Protein AF-A0A8J7EXD0-F1 (afdb_monomer_lite)

Structure (mmCIF, N/CA/C/O backbone):
data_AF-A0A8J7EXD0-F1
#
_entry.id   AF-A0A8J7EXD0-F1
#
loop_
_atom_site.group_PDB
_atom_site.id
_atom_site.type_symbol
_atom_site.label_atom_id
_atom_site.label_alt_id
_atom_site.label_comp_id
_atom_site.label_asym_id
_atom_site.label_entity_id
_atom_site.label_seq_id
_atom_site.pdbx_PDB_ins_code
_atom_site.Cartn_x
_atom_site.Cartn_y
_atom_site.Cartn_z
_atom_site.occupancy
_atom_site.B_iso_or_equiv
_atom_site.auth_seq_id
_atom_site.auth_comp_id
_atom_site.auth_asym_id
_atom_site.auth_atom_id
_atom_site.pdbx_PDB_model_num
ATOM 1 N N . MET A 1 1 ? -8.789 -3.962 -2.153 1.00 57.78 1 MET A N 1
ATOM 2 C CA . MET A 1 1 ? -7.737 -5.006 -2.142 1.00 57.78 1 MET A CA 1
ATOM 3 C C . MET A 1 1 ? -6.882 -4.813 -0.903 1.00 57.78 1 MET A C 1
ATOM 5 O O . MET A 1 1 ? -6.658 -3.657 -0.559 1.00 57.78 1 MET A O 1
ATOM 9 N N . PRO A 1 2 ? -6.420 -5.885 -0.242 1.00 77.06 2 PRO A N 1
ATOM 10 C CA . PRO A 1 2 ? -5.549 -5.754 0.920 1.00 77.06 2 PRO A CA 1
ATOM 11 C C . PRO A 1 2 ? -4.248 -5.038 0.537 1.00 77.06 2 PRO A C 1
ATOM 13 O O . PRO A 1 2 ? -3.676 -5.292 -0.532 1.00 77.06 2 PRO A O 1
ATOM 16 N N . SER A 1 3 ? -3.809 -4.120 1.395 1.00 84.62 3 SER A N 1
ATOM 17 C CA . SER A 1 3 ? -2.493 -3.500 1.308 1.00 84.62 3 SER A CA 1
ATOM 18 C C . SER A 1 3 ? -1.507 -4.265 2.189 1.00 84.62 3 SER A C 1
ATOM 20 O O . SER A 1 3 ? -1.857 -4.749 3.262 1.00 84.62 3 SER A O 1
ATOM 22 N N . ILE A 1 4 ? -0.275 -4.412 1.713 1.00 88.56 4 ILE A N 1
ATOM 23 C CA . ILE A 1 4 ? 0.813 -5.082 2.425 1.00 88.56 4 ILE A CA 1
ATOM 24 C C . ILE A 1 4 ? 2.067 -4.212 2.379 1.00 88.56 4 ILE A C 1
ATOM 26 O O . ILE A 1 4 ? 2.258 -3.417 1.454 1.00 88.56 4 ILE A O 1
ATOM 30 N N . ARG A 1 5 ? 2.915 -4.344 3.400 1.00 90.19 5 ARG A N 1
ATOM 31 C CA . ARG A 1 5 ? 4.175 -3.605 3.536 1.00 90.19 5 ARG A CA 1
ATOM 32 C C . ARG A 1 5 ? 5.339 -4.559 3.762 1.00 90.19 5 ARG A C 1
ATOM 34 O O . ARG A 1 5 ? 5.141 -5.689 4.204 1.00 90.19 5 ARG A O 1
ATOM 41 N N . ALA A 1 6 ? 6.547 -4.093 3.474 1.00 88.69 6 ALA A N 1
ATOM 42 C CA . ALA A 1 6 ? 7.760 -4.848 3.752 1.00 88.69 6 ALA A CA 1
ATOM 43 C C . ALA A 1 6 ? 8.129 -4.768 5.243 1.00 88.69 6 ALA A C 1
ATOM 45 O O . ALA A 1 6 ? 7.940 -3.727 5.874 1.00 88.69 6 ALA A O 1
ATOM 46 N N . SER A 1 7 ? 8.704 -5.839 5.790 1.00 88.69 7 SER A N 1
ATOM 47 C CA . SER A 1 7 ? 9.298 -5.828 7.130 1.00 88.69 7 SER A CA 1
ATOM 48 C C . SER A 1 7 ? 10.532 -4.915 7.174 1.00 88.69 7 SER A C 1
ATOM 50 O O . SER A 1 7 ? 11.088 -4.540 6.137 1.00 88.69 7 SER A O 1
ATOM 52 N N . LYS A 1 8 ? 11.024 -4.575 8.375 1.00 86.88 8 LYS A N 1
ATOM 53 C CA . LYS A 1 8 ? 12.269 -3.789 8.521 1.00 86.88 8 LYS A CA 1
ATOM 54 C C . LYS A 1 8 ? 13.455 -4.458 7.808 1.00 86.88 8 LYS A C 1
ATOM 56 O O . LYS A 1 8 ? 14.213 -3.779 7.119 1.00 86.88 8 LYS A O 1
ATOM 61 N N . GLN A 1 9 ? 13.578 -5.783 7.931 1.00 85.38 9 GLN A N 1
ATOM 62 C CA . GLN A 1 9 ? 14.605 -6.571 7.239 1.00 85.38 9 GLN A CA 1
ATOM 63 C C . GLN A 1 9 ? 14.322 -6.677 5.732 1.00 85.38 9 GLN A C 1
ATOM 65 O O . GLN A 1 9 ? 15.231 -6.504 4.922 1.00 85.38 9 GLN A O 1
ATOM 70 N N . GLY A 1 10 ? 13.058 -6.879 5.345 1.00 87.50 10 GLY A N 1
ATOM 71 C CA . GLY A 1 10 ? 12.627 -6.925 3.949 1.00 87.50 10 GLY A CA 1
ATOM 72 C C . GLY A 1 10 ? 12.958 -5.636 3.200 1.00 87.50 10 GLY A C 1
ATOM 73 O O . GLY A 1 10 ? 13.510 -5.683 2.107 1.00 87.50 10 GLY A O 1
ATOM 74 N N . LYS A 1 11 ? 12.738 -4.470 3.816 1.00 88.62 11 LYS A N 1
ATOM 75 C CA . LYS A 1 11 ? 13.119 -3.168 3.248 1.00 88.62 11 LYS A CA 1
ATOM 76 C C . LYS A 1 11 ? 14.624 -3.061 2.977 1.00 88.62 11 LYS A C 1
ATOM 78 O O . LYS A 1 11 ? 15.011 -2.530 1.938 1.00 88.62 11 LYS A O 1
ATOM 83 N N . ALA A 1 12 ? 15.472 -3.560 3.878 1.00 87.44 12 ALA A N 1
ATOM 84 C CA . ALA A 1 12 ? 16.920 -3.560 3.666 1.00 87.44 12 ALA A CA 1
ATOM 85 C C . ALA A 1 12 ? 17.307 -4.432 2.457 1.00 87.44 12 ALA A C 1
ATOM 87 O O . ALA A 1 12 ? 18.054 -3.972 1.592 1.00 87.44 12 ALA A O 1
ATOM 88 N N . LYS A 1 13 ? 16.711 -5.630 2.339 1.00 88.25 13 LYS A N 1
ATOM 89 C CA . LYS A 1 13 ? 16.873 -6.509 1.168 1.00 88.25 13 LYS A CA 1
ATOM 90 C C . LYS A 1 13 ? 16.425 -5.824 -0.132 1.00 88.25 13 LYS A C 1
ATOM 92 O O . LYS A 1 13 ? 17.149 -5.866 -1.122 1.00 88.25 13 LYS A O 1
ATOM 97 N N . LEU A 1 14 ? 15.283 -5.124 -0.120 1.00 88.56 14 LEU A N 1
ATOM 98 C CA . LEU A 1 14 ? 14.777 -4.381 -1.285 1.00 88.56 14 LEU A CA 1
ATOM 99 C C . LEU A 1 14 ? 15.771 -3.325 -1.785 1.00 88.56 14 LEU A C 1
ATOM 101 O O . LEU A 1 14 ? 16.017 -3.214 -2.987 1.00 88.56 14 LEU A O 1
ATOM 105 N N . LEU A 1 15 ? 16.353 -2.548 -0.867 1.00 85.88 15 LEU A N 1
ATOM 106 C CA . LEU A 1 15 ? 17.325 -1.509 -1.212 1.00 85.88 15 LEU A CA 1
ATOM 107 C C . LEU A 1 15 ? 18.635 -2.103 -1.746 1.00 85.88 15 LEU A C 1
ATOM 109 O O . LEU A 1 15 ? 19.206 -1.552 -2.689 1.00 85.88 15 LEU A O 1
ATOM 113 N N . GLN A 1 16 ? 19.082 -3.230 -1.187 1.00 85.81 16 GLN A N 1
ATOM 114 C CA . GLN A 1 16 ? 20.262 -3.945 -1.666 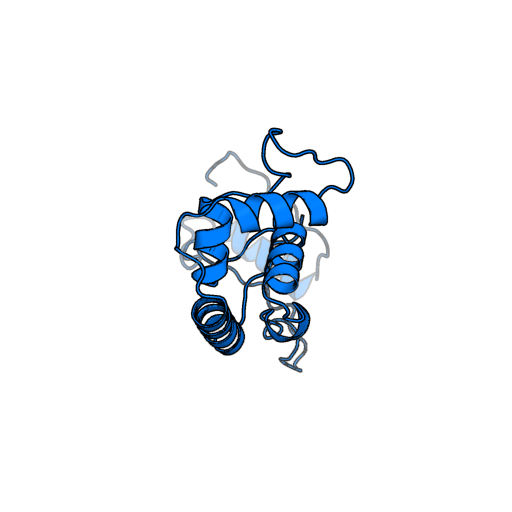1.00 85.81 16 GLN A CA 1
ATOM 115 C C . GLN A 1 16 ? 20.052 -4.513 -3.076 1.00 85.81 16 GLN A C 1
ATOM 117 O O . GLN A 1 16 ? 20.838 -4.206 -3.971 1.00 85.81 16 GLN A O 1
ATOM 122 N N . ALA A 1 17 ? 18.960 -5.245 -3.310 1.00 86.25 17 ALA A N 1
ATOM 123 C CA . ALA A 1 17 ? 18.655 -5.830 -4.618 1.00 86.25 17 ALA A CA 1
ATOM 124 C C . ALA A 1 17 ? 18.517 -4.762 -5.714 1.00 86.25 17 ALA A C 1
ATOM 126 O O . ALA A 1 17 ? 18.976 -4.936 -6.843 1.00 86.25 17 ALA A O 1
ATOM 127 N N . ARG A 1 18 ? 17.939 -3.602 -5.374 1.00 83.69 18 ARG A N 1
ATOM 128 C CA . ARG A 1 18 ? 17.879 -2.459 -6.290 1.00 83.69 18 ARG A CA 1
ATOM 129 C C . ARG A 1 18 ? 19.274 -1.938 -6.653 1.00 83.69 18 ARG A C 1
ATOM 131 O O . ARG A 1 18 ? 19.496 -1.567 -7.806 1.00 83.69 18 ARG A O 1
ATOM 138 N N . LYS A 1 19 ? 20.192 -1.878 -5.682 1.00 83.44 19 LYS A N 1
ATOM 139 C CA . LYS A 1 19 ? 21.576 -1.431 -5.900 1.00 83.44 19 LYS A CA 1
ATOM 140 C C . LYS A 1 19 ? 22.332 -2.407 -6.804 1.00 83.44 19 LYS A C 1
ATOM 142 O O . LYS A 1 19 ? 23.009 -1.960 -7.721 1.00 83.44 19 LYS A O 1
ATOM 147 N N . GLU A 1 20 ? 22.169 -3.708 -6.582 1.00 83.94 20 GLU A N 1
ATOM 148 C CA . GLU A 1 20 ? 22.800 -4.771 -7.380 1.00 83.94 20 GLU A CA 1
ATOM 149 C C . GLU A 1 20 ? 22.287 -4.804 -8.823 1.00 83.94 20 GLU A C 1
ATOM 151 O O . GLU A 1 20 ? 23.069 -4.984 -9.752 1.00 83.94 20 GLU A O 1
ATOM 156 N N . LYS A 1 21 ? 20.994 -4.538 -9.037 1.00 78.56 21 LYS A N 1
ATOM 157 C CA . LYS A 1 21 ? 20.425 -4.424 -10.386 1.00 78.56 21 LYS A CA 1
ATOM 158 C C . LYS A 1 21 ? 20.829 -3.158 -11.150 1.00 78.56 21 LYS A C 1
ATOM 160 O O . LYS A 1 21 ? 20.521 -3.053 -12.334 1.00 78.56 21 LYS A O 1
ATOM 165 N N . GLY A 1 22 ? 21.486 -2.189 -10.505 1.00 71.94 22 GLY A N 1
ATOM 166 C CA . GLY A 1 22 ? 21.960 -0.968 -11.169 1.00 71.94 22 GLY A CA 1
ATOM 167 C C . GLY A 1 22 ? 20.840 -0.077 -11.723 1.00 71.94 22 GLY A C 1
ATOM 168 O O . GLY A 1 22 ? 21.063 0.705 -12.644 1.00 71.94 22 GLY A O 1
ATOM 169 N N . TRP A 1 23 ? 19.620 -0.188 -11.192 1.00 72.19 23 TRP A N 1
ATOM 170 C CA . TRP A 1 23 ? 18.472 0.560 -11.699 1.00 72.19 23 TRP A CA 1
ATOM 171 C C . TRP A 1 23 ? 18.550 2.047 -11.332 1.00 72.19 23 TRP A C 1
ATOM 173 O O . TRP A 1 23 ? 18.423 2.434 -10.161 1.00 72.19 23 TRP A O 1
ATOM 183 N N . VAL A 1 24 ? 18.694 2.895 -12.355 1.00 67.38 24 VAL A N 1
ATOM 184 C CA . VAL A 1 24 ? 18.504 4.354 -12.258 1.00 67.38 24 VAL A CA 1
ATOM 185 C C . VAL A 1 24 ? 17.121 4.608 -11.677 1.00 67.38 24 VAL A C 1
ATOM 187 O O . VAL A 1 24 ? 16.203 3.954 -12.122 1.00 67.38 24 VAL A O 1
ATOM 190 N N . ARG A 1 25 ? 16.942 5.519 -10.710 1.00 60.91 25 ARG A N 1
ATOM 191 C CA . ARG A 1 25 ? 15.678 5.712 -9.956 1.00 60.91 25 ARG A CA 1
ATOM 192 C C . ARG A 1 25 ? 14.428 5.960 -10.808 1.00 60.91 25 ARG A C 1
ATOM 194 O O . ARG A 1 25 ? 13.339 5.633 -10.348 1.00 60.91 25 ARG A O 1
ATOM 201 N N . ASP A 1 26 ? 14.599 6.487 -12.016 1.00 64.94 26 ASP A N 1
ATOM 202 C CA . ASP A 1 26 ? 13.505 7.039 -12.816 1.00 64.94 26 ASP A CA 1
ATOM 203 C C . ASP A 1 26 ? 13.264 6.299 -14.156 1.00 64.94 26 ASP A C 1
ATOM 205 O O . ASP A 1 26 ? 12.401 6.706 -14.933 1.00 64.94 26 ASP A O 1
ATOM 209 N N . SER A 1 27 ? 13.967 5.191 -14.438 1.00 75.62 27 SER A N 1
ATOM 210 C CA . SER A 1 27 ? 13.706 4.376 -15.639 1.00 75.62 27 SER A CA 1
ATOM 211 C C . SER A 1 27 ? 12.305 3.728 -15.607 1.00 75.62 27 SER A C 1
ATOM 213 O O . SER A 1 27 ? 11.940 3.077 -14.633 1.00 75.62 27 SER A O 1
ATOM 215 N N . PRO A 1 28 ? 11.493 3.846 -16.668 1.00 78.31 28 PRO A N 1
ATOM 216 C CA . PRO A 1 28 ? 10.1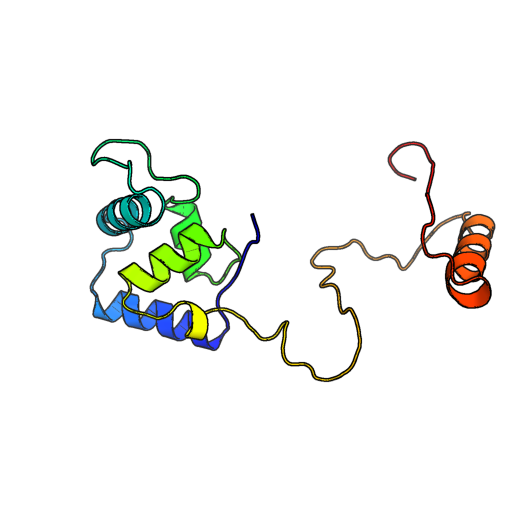40 3.282 -16.691 1.00 78.31 28 PRO A CA 1
ATOM 217 C C . PRO A 1 28 ? 10.108 1.747 -16.805 1.00 78.31 28 PRO A C 1
ATOM 219 O O . PRO A 1 28 ? 9.054 1.143 -16.624 1.00 78.31 28 PRO A O 1
ATOM 222 N N . GLN A 1 29 ? 11.245 1.097 -17.077 1.00 83.69 29 GLN A N 1
ATOM 223 C CA . GLN A 1 29 ? 11.315 -0.325 -17.443 1.00 83.69 29 GLN A CA 1
ATOM 224 C C . GLN A 1 29 ? 10.666 -1.262 -16.413 1.00 83.69 29 GLN A C 1
ATOM 226 O O . GLN A 1 29 ? 9.854 -2.104 -16.780 1.00 83.69 29 GLN A O 1
ATOM 231 N N . TRP A 1 30 ? 10.928 -1.084 -15.117 1.00 83.94 30 TRP A N 1
ATOM 232 C CA . TRP A 1 30 ? 10.309 -1.943 -14.098 1.00 83.94 30 TRP A CA 1
ATOM 233 C C . TRP A 1 30 ? 8.825 -1.621 -13.860 1.00 83.94 30 TRP A C 1
ATOM 235 O O . TRP A 1 30 ? 8.110 -2.459 -13.321 1.00 83.94 30 TRP A O 1
ATOM 245 N N . LEU A 1 31 ? 8.335 -0.427 -14.223 1.00 87.44 31 LEU A N 1
ATOM 246 C CA . LEU A 1 31 ? 6.900 -0.115 -14.161 1.00 87.44 31 LEU A CA 1
ATOM 247 C C . LEU A 1 31 ? 6.155 -0.783 -15.318 1.00 87.44 31 LEU A C 1
ATOM 249 O O . LEU A 1 31 ? 5.052 -1.290 -15.117 1.00 87.44 31 LEU A O 1
ATOM 253 N N . GLU A 1 32 ? 6.767 -0.829 -16.501 1.00 90.06 32 GLU A N 1
ATOM 254 C CA . GLU A 1 32 ? 6.273 -1.605 -17.640 1.00 90.06 32 GLU A CA 1
ATOM 255 C C . GLU A 1 32 ? 6.248 -3.106 -17.305 1.00 90.06 32 GLU A C 1
ATOM 257 O O . GLU A 1 32 ? 5.200 -3.742 -17.411 1.00 90.06 32 GLU A O 1
ATOM 262 N N . GLU A 1 33 ? 7.354 -3.657 -16.791 1.00 89.12 33 GLU A N 1
ATOM 263 C CA . GLU A 1 33 ? 7.429 -5.063 -16.365 1.00 89.12 33 GLU A CA 1
ATOM 264 C C . GLU A 1 33 ? 6.430 -5.385 -15.240 1.00 89.12 33 GLU A C 1
ATOM 266 O O . GLU A 1 33 ? 5.753 -6.412 -15.280 1.00 89.12 33 GLU A O 1
ATOM 271 N N . ALA A 1 34 ? 6.270 -4.493 -14.254 1.00 90.31 34 ALA A N 1
ATOM 272 C CA . ALA A 1 34 ? 5.270 -4.663 -13.199 1.00 90.31 34 ALA A CA 1
ATOM 273 C C . ALA A 1 34 ? 3.855 -4.647 -13.751 1.00 90.31 34 ALA A C 1
ATOM 275 O O . ALA A 1 34 ? 3.020 -5.429 -13.305 1.00 90.31 34 ALA A O 1
ATOM 276 N N . SER A 1 35 ? 3.589 -3.783 -14.726 1.00 92.19 35 SER A N 1
ATOM 277 C CA . SER A 1 35 ? 2.275 -3.705 -15.348 1.00 92.19 35 SER A CA 1
ATOM 278 C C . SER A 1 35 ? 1.939 -4.990 -16.094 1.00 92.19 35 SER A C 1
ATOM 280 O O . SER A 1 35 ? 0.844 -5.512 -15.918 1.00 92.19 35 SER A O 1
ATOM 282 N N . GLN A 1 36 ? 2.906 -5.554 -16.821 1.00 92.06 36 GLN A N 1
ATOM 283 C CA . GLN A 1 36 ? 2.750 -6.834 -17.510 1.00 92.06 36 GLN A CA 1
ATOM 284 C C . GLN A 1 36 ? 2.524 -8.014 -16.550 1.00 92.06 36 GLN A C 1
ATOM 286 O O . GLN A 1 36 ? 1.801 -8.952 -16.877 1.00 92.06 36 GLN A O 1
ATOM 291 N N . LEU A 1 37 ? 3.131 -7.980 -15.359 1.00 89.38 37 LEU A N 1
ATOM 292 C CA . LEU A 1 37 ? 2.931 -9.008 -14.332 1.00 89.38 37 LEU A CA 1
ATOM 293 C C . LEU A 1 37 ? 1.588 -8.879 -13.602 1.00 89.38 37 LEU A C 1
ATOM 295 O O . LEU A 1 37 ? 1.034 -9.887 -13.168 1.00 89.38 37 LEU A O 1
ATOM 299 N N . VAL A 1 38 ? 1.090 -7.653 -13.419 1.00 89.25 38 VAL A N 1
ATOM 300 C CA . VAL A 1 38 ? -0.183 -7.388 -12.728 1.00 89.25 38 VAL A CA 1
ATOM 301 C C . VAL A 1 38 ? -1.378 -7.613 -13.652 1.00 89.25 38 VAL A C 1
ATOM 303 O O . VAL A 1 38 ? -2.390 -8.151 -13.206 1.00 89.25 38 VAL A O 1
ATOM 306 N N . ASP A 1 39 ? -1.267 -7.216 -14.917 1.00 88.56 39 ASP A N 1
ATOM 307 C CA . ASP A 1 39 ? -2.302 -7.385 -15.931 1.00 88.56 39 ASP A CA 1
ATOM 308 C C . ASP A 1 39 ? -1.716 -8.103 -17.162 1.00 88.56 39 ASP A C 1
ATOM 310 O O . ASP A 1 39 ? -0.987 -7.489 -17.946 1.00 88.56 39 ASP A O 1
ATOM 314 N N . PRO A 1 40 ? -2.052 -9.391 -17.378 1.00 87.44 40 PRO A N 1
ATOM 315 C CA . PRO A 1 40 ? -1.595 -10.154 -18.539 1.00 87.44 40 PRO A CA 1
ATOM 316 C C . PRO A 1 40 ? -2.008 -9.557 -19.893 1.00 87.44 40 PRO A C 1
ATOM 318 O O . PRO A 1 40 ? -1.404 -9.888 -20.912 1.00 87.44 40 PRO A O 1
ATOM 321 N N . ASN A 1 41 ? -3.031 -8.694 -19.921 1.00 90.00 41 ASN A N 1
ATOM 322 C CA . ASN A 1 41 ? -3.496 -8.021 -21.134 1.00 90.00 41 ASN A CA 1
ATOM 323 C C . ASN A 1 41 ? -2.797 -6.677 -21.379 1.00 90.00 41 ASN A C 1
ATOM 325 O O . ASN A 1 41 ? -3.055 -6.030 -22.401 1.00 90.00 41 ASN A O 1
ATOM 329 N N . TRP A 1 42 ? -1.925 -6.242 -20.466 1.00 90.88 42 TRP A N 1
ATOM 330 C CA . TRP A 1 42 ? -1.209 -4.982 -20.590 1.00 90.88 42 TRP A CA 1
ATOM 331 C C . TRP A 1 42 ? -0.251 -4.990 -21.788 1.00 90.88 42 TRP A C 1
ATOM 333 O O . TRP A 1 42 ? 0.393 -5.993 -22.106 1.00 90.88 42 TRP A O 1
ATOM 343 N N . ARG A 1 43 ? -0.143 -3.843 -22.469 1.00 87.50 43 ARG A N 1
ATOM 344 C CA . ARG A 1 43 ? 0.705 -3.659 -23.653 1.00 87.50 43 ARG A CA 1
ATOM 345 C C . ARG A 1 43 ? 1.602 -2.445 -23.490 1.00 87.50 43 ARG A C 1
ATOM 347 O O . ARG A 1 43 ? 1.192 -1.426 -22.938 1.00 87.50 43 ARG A O 1
ATOM 354 N N . LYS A 1 44 ? 2.804 -2.528 -24.058 1.00 85.75 44 LYS A N 1
ATOM 355 C CA . LYS A 1 44 ? 3.751 -1.413 -24.077 1.00 85.75 44 LYS A CA 1
ATOM 356 C C . LYS A 1 44 ? 3.120 -0.174 -24.722 1.00 85.75 44 LYS A C 1
ATOM 358 O O . LYS A 1 44 ? 2.572 -0.261 -25.818 1.00 85.75 44 LYS A O 1
ATOM 363 N N . GLY A 1 45 ? 3.204 0.962 -24.031 1.00 82.31 45 GLY A N 1
ATOM 364 C CA . GLY A 1 45 ? 2.578 2.226 -24.436 1.00 82.31 45 GLY A CA 1
ATOM 365 C C . GLY A 1 45 ? 1.165 2.458 -23.881 1.00 82.31 45 GLY A C 1
ATOM 366 O O . GLY A 1 45 ? 0.647 3.562 -24.028 1.00 82.31 45 GLY A O 1
ATOM 367 N N . ALA A 1 46 ? 0.550 1.471 -23.218 1.00 85.56 46 ALA A N 1
ATOM 368 C CA . ALA A 1 46 ? -0.680 1.672 -22.451 1.00 85.56 46 ALA A CA 1
ATOM 369 C C . ALA A 1 46 ? -0.382 2.302 -21.073 1.00 85.56 46 ALA A C 1
ATOM 371 O O . ALA A 1 46 ? 0.748 2.194 -20.582 1.00 85.56 46 ALA A O 1
ATOM 372 N N . PRO A 1 47 ? -1.380 2.917 -20.404 1.00 89.19 47 PRO A N 1
ATOM 373 C CA . PRO A 1 47 ? -1.256 3.295 -18.998 1.00 89.19 47 PRO A CA 1
ATOM 374 C C . PRO A 1 47 ? -0.790 2.109 -18.147 1.00 89.19 47 PRO A C 1
ATOM 376 O O . PRO A 1 47 ? -1.158 0.968 -18.425 1.00 89.19 47 PRO A O 1
ATOM 379 N N . TYR A 1 48 ? 0.020 2.366 -17.119 1.00 90.75 48 TYR A N 1
ATOM 380 C CA . TYR A 1 48 ? 0.469 1.315 -16.206 1.00 90.75 48 TYR A CA 1
ATOM 381 C C . TYR A 1 48 ? -0.717 0.591 -15.561 1.00 90.75 48 TYR A C 1
ATOM 383 O O . TYR A 1 48 ? -1.780 1.182 -15.346 1.00 90.75 48 TYR A O 1
ATOM 391 N N . ALA A 1 49 ? -0.527 -0.691 -15.251 1.00 89.75 49 ALA A N 1
ATOM 392 C CA . ALA A 1 49 ? -1.572 -1.509 -14.652 1.00 89.75 49 ALA A CA 1
ATOM 393 C C . ALA A 1 49 ? -2.048 -0.908 -13.324 1.00 89.75 49 ALA A C 1
ATOM 395 O O . ALA A 1 49 ? -1.315 -0.193 -12.633 1.00 89.75 49 ALA A O 1
ATOM 396 N N . TYR A 1 50 ? -3.286 -1.224 -12.944 1.00 85.94 50 TYR A N 1
ATOM 397 C CA . TYR A 1 50 ? -3.889 -0.687 -11.731 1.00 85.94 50 TYR A CA 1
ATOM 398 C C . TYR A 1 50 ? -2.984 -0.902 -10.508 1.00 85.94 50 TYR A C 1
ATOM 400 O O . TYR A 1 50 ? -2.611 -2.024 -10.163 1.00 85.94 50 TYR A O 1
ATOM 408 N N . GLY A 1 51 ? -2.643 0.201 -9.836 1.00 85.56 51 GLY A N 1
ATOM 409 C CA . GLY A 1 51 ? -1.786 0.184 -8.657 1.00 85.56 51 GLY A CA 1
ATOM 410 C C . GLY A 1 51 ? -0.282 0.240 -8.940 1.00 85.56 51 GLY A C 1
ATOM 411 O O . GLY A 1 51 ? 0.486 0.339 -7.984 1.00 85.56 51 GLY A O 1
ATOM 412 N N . VAL A 1 52 ? 0.147 0.247 -10.203 1.00 90.50 52 VAL A N 1
ATOM 413 C CA . VAL A 1 52 ? 1.541 0.447 -10.617 1.00 90.50 52 VAL A CA 1
ATOM 414 C C . VAL A 1 52 ? 1.752 1.916 -10.986 1.00 90.50 52 VAL A C 1
ATOM 416 O O . VAL A 1 52 ? 1.057 2.478 -11.824 1.00 90.50 52 VAL A O 1
ATOM 419 N N . SER A 1 53 ? 2.695 2.574 -10.316 1.00 91.00 53 SER A N 1
ATOM 420 C CA . SER A 1 53 ? 3.071 3.967 -10.584 1.00 91.00 53 SER A CA 1
ATOM 421 C C . SER A 1 53 ? 4.424 4.275 -9.947 1.00 91.00 53 SER A C 1
ATOM 423 O O . SER A 1 53 ? 4.850 3.571 -9.025 1.00 91.00 53 SER A O 1
ATOM 425 N N . TYR A 1 54 ? 5.066 5.373 -10.356 1.00 88.69 54 TYR A N 1
ATOM 426 C CA . TYR A 1 54 ? 6.265 5.884 -9.680 1.00 88.69 54 TYR A CA 1
ATOM 427 C C . TYR A 1 54 ? 6.029 6.142 -8.183 1.00 88.69 54 TYR A C 1
ATOM 429 O O . TYR A 1 54 ? 6.878 5.808 -7.358 1.00 88.69 54 TYR A O 1
ATOM 437 N N . GLY A 1 55 ? 4.862 6.679 -7.812 1.00 89.19 55 GLY A N 1
ATOM 438 C CA . GLY A 1 55 ? 4.505 6.926 -6.411 1.00 89.19 55 GLY A CA 1
ATOM 439 C C . GLY A 1 55 ? 4.340 5.633 -5.608 1.00 89.19 55 GLY A C 1
ATOM 440 O O . GLY A 1 55 ? 4.824 5.534 -4.477 1.00 89.19 55 GLY A O 1
ATOM 441 N N . THR A 1 56 ? 3.726 4.607 -6.206 1.00 89.94 56 THR A N 1
ATOM 442 C CA . THR A 1 56 ? 3.596 3.288 -5.572 1.00 89.94 56 THR A CA 1
ATOM 443 C C . THR A 1 56 ? 4.957 2.606 -5.445 1.00 89.94 56 THR A C 1
ATOM 445 O O . THR A 1 56 ? 5.241 1.997 -4.418 1.00 89.94 56 THR A O 1
ATOM 448 N N . TRP A 1 57 ? 5.832 2.749 -6.443 1.00 89.06 57 TRP A N 1
ATOM 449 C CA . TRP A 1 57 ? 7.212 2.262 -6.395 1.00 89.06 57 TRP A CA 1
ATOM 450 C C . TRP A 1 57 ? 8.035 2.944 -5.291 1.00 89.06 57 TRP A C 1
ATOM 452 O O . TRP A 1 57 ? 8.702 2.279 -4.496 1.00 89.06 57 TRP A O 1
ATOM 462 N N . ALA A 1 58 ? 7.939 4.269 -5.171 1.00 88.38 58 ALA A N 1
ATOM 463 C CA . ALA A 1 58 ? 8.579 5.012 -4.087 1.00 88.38 58 ALA A CA 1
ATOM 464 C C . ALA A 1 58 ? 8.054 4.566 -2.712 1.00 88.38 58 ALA A C 1
ATOM 466 O O . ALA A 1 58 ? 8.834 4.363 -1.781 1.00 88.38 58 ALA A O 1
ATOM 467 N N . SER A 1 59 ? 6.740 4.353 -2.601 1.00 88.88 59 SER A N 1
ATOM 468 C CA . SER A 1 59 ? 6.093 3.853 -1.383 1.00 88.88 59 SER A CA 1
ATOM 469 C C . SER A 1 59 ? 6.566 2.444 -1.018 1.00 88.88 59 SER A C 1
ATOM 471 O O . SER A 1 59 ? 6.890 2.197 0.143 1.00 88.88 59 SER A O 1
ATOM 473 N N . PHE A 1 60 ? 6.709 1.560 -2.006 1.00 90.69 60 PHE A N 1
ATOM 474 C CA . PHE A 1 60 ? 7.248 0.212 -1.839 1.00 90.69 60 PHE A CA 1
ATOM 475 C C . PHE A 1 60 ? 8.678 0.222 -1.280 1.00 90.69 60 PHE A C 1
ATOM 477 O O . PHE A 1 60 ? 8.943 -0.395 -0.250 1.00 90.69 60 PHE A O 1
ATOM 484 N N . LEU A 1 61 ? 9.587 0.994 -1.886 1.00 87.56 61 LEU A N 1
ATOM 485 C CA . LEU A 1 61 ? 10.975 1.113 -1.415 1.00 87.56 61 LEU A CA 1
ATOM 486 C C . LEU A 1 61 ? 11.087 1.802 -0.048 1.00 87.56 61 LEU A C 1
ATOM 488 O O . LEU A 1 61 ? 11.993 1.514 0.737 1.00 87.56 61 LEU A O 1
ATOM 492 N N . ALA A 1 62 ? 10.161 2.709 0.264 1.00 86.75 62 ALA A N 1
ATOM 493 C CA . ALA A 1 62 ? 10.070 3.329 1.579 1.00 86.75 62 ALA A CA 1
ATOM 494 C C . ALA A 1 62 ? 9.563 2.357 2.663 1.00 86.75 62 ALA A C 1
ATOM 496 O O . ALA A 1 62 ? 9.711 2.665 3.849 1.00 86.75 62 ALA A O 1
ATOM 497 N N . GLY A 1 63 ? 9.025 1.190 2.284 1.00 86.06 63 GLY A N 1
ATOM 498 C CA . GLY A 1 63 ? 8.398 0.225 3.189 1.00 86.06 63 GLY A CA 1
ATOM 499 C C . GLY A 1 63 ? 6.980 0.616 3.615 1.00 86.06 63 GLY A C 1
ATOM 500 O O . GLY A 1 63 ? 6.488 0.114 4.620 1.00 86.06 63 GLY A O 1
ATOM 501 N N . LYS A 1 64 ? 6.326 1.529 2.887 1.00 87.06 64 LYS A N 1
ATOM 502 C CA . LYS A 1 64 ? 4.920 1.888 3.115 1.00 87.06 64 LYS A CA 1
ATOM 503 C C . LYS A 1 64 ? 4.005 0.800 2.552 1.00 87.06 64 LYS A C 1
ATOM 505 O O . LYS A 1 64 ? 4.380 0.081 1.625 1.00 87.06 64 LYS A O 1
ATOM 510 N N . ALA A 1 65 ? 2.800 0.691 3.106 1.00 87.50 65 ALA A N 1
ATOM 511 C CA . ALA A 1 65 ? 1.806 -0.253 2.615 1.00 87.50 65 ALA A CA 1
ATOM 512 C C . ALA A 1 65 ? 1.351 0.122 1.197 1.00 87.50 65 ALA A C 1
ATOM 514 O O . ALA A 1 65 ? 0.991 1.268 0.931 1.00 87.50 65 ALA A O 1
ATOM 515 N N . ILE A 1 66 ? 1.359 -0.854 0.294 1.00 91.38 66 ILE A N 1
ATOM 516 C CA . ILE A 1 66 ? 0.862 -0.732 -1.079 1.00 91.38 66 ILE A CA 1
ATOM 517 C C . ILE A 1 66 ? -0.059 -1.910 -1.391 1.00 91.38 66 ILE A C 1
ATOM 519 O O . ILE A 1 66 ? -0.108 -2.877 -0.636 1.00 91.38 66 ILE A O 1
ATOM 523 N N . ASN A 1 67 ? -0.811 -1.854 -2.488 1.00 90.81 67 ASN A N 1
ATOM 524 C CA . ASN A 1 67 ? -1.680 -2.970 -2.862 1.00 90.81 67 ASN A CA 1
ATOM 525 C C . ASN A 1 67 ? -0.871 -4.268 -3.089 1.00 90.81 67 ASN A C 1
ATOM 527 O O . ASN A 1 67 ? 0.277 -4.240 -3.541 1.00 90.81 67 ASN A O 1
ATOM 531 N N . ALA A 1 68 ? -1.484 -5.410 -2.771 1.00 88.62 68 ALA A N 1
ATOM 532 C CA . ALA A 1 68 ? -0.801 -6.699 -2.810 1.00 88.62 68 ALA A CA 1
ATOM 533 C C . ALA A 1 68 ? -0.330 -7.128 -4.211 1.00 88.62 68 ALA A C 1
ATOM 535 O O . ALA A 1 68 ? 0.724 -7.752 -4.316 1.00 88.62 68 ALA A O 1
ATOM 536 N N . SER A 1 69 ? -1.064 -6.805 -5.281 1.00 90.56 69 SER A N 1
ATOM 537 C CA . SER A 1 69 ? -0.671 -7.178 -6.648 1.00 90.56 69 SER A CA 1
ATOM 538 C C . SER A 1 69 ? 0.609 -6.462 -7.079 1.00 90.56 69 SER A C 1
ATOM 540 O O . SER A 1 69 ? 1.560 -7.117 -7.500 1.00 90.56 69 SER A O 1
ATOM 542 N N . ALA A 1 70 ? 0.683 -5.144 -6.885 1.00 90.94 70 ALA A N 1
ATOM 543 C CA . ALA A 1 70 ? 1.875 -4.353 -7.173 1.00 90.94 70 ALA A CA 1
ATOM 544 C C . ALA A 1 70 ? 3.053 -4.762 -6.281 1.00 90.94 70 ALA A C 1
ATOM 546 O O . ALA A 1 70 ? 4.171 -4.871 -6.773 1.00 90.94 70 ALA A O 1
ATOM 547 N N . PHE A 1 71 ? 2.818 -5.054 -4.995 1.00 92.88 71 PHE A N 1
ATOM 548 C CA . PHE A 1 71 ? 3.875 -5.535 -4.099 1.00 92.88 71 PHE A CA 1
ATOM 549 C C . PHE A 1 71 ? 4.500 -6.838 -4.606 1.00 92.88 71 PHE A C 1
ATOM 551 O O . PHE A 1 71 ? 5.719 -6.930 -4.741 1.00 92.88 71 PHE A O 1
ATOM 558 N N . LYS A 1 72 ? 3.664 -7.829 -4.941 1.00 92.75 72 LYS A N 1
ATOM 559 C CA . LYS A 1 72 ? 4.117 -9.118 -5.481 1.00 92.75 72 LYS A CA 1
ATOM 560 C C . LYS A 1 72 ? 4.858 -8.943 -6.804 1.00 92.75 72 LYS A C 1
ATOM 562 O O . LYS A 1 72 ? 5.921 -9.537 -6.981 1.00 92.75 72 LYS A O 1
ATOM 567 N N . ALA A 1 73 ? 4.336 -8.102 -7.697 1.00 92.56 73 ALA A N 1
ATOM 568 C CA . ALA A 1 73 ? 4.980 -7.801 -8.969 1.00 92.56 73 ALA A CA 1
ATOM 569 C C . ALA A 1 73 ? 6.366 -7.175 -8.761 1.00 92.56 73 ALA A C 1
ATOM 571 O O . ALA A 1 73 ? 7.346 -7.678 -9.299 1.00 92.56 73 ALA A O 1
ATOM 572 N N . TYR A 1 74 ? 6.494 -6.154 -7.911 1.00 92.06 74 TYR A N 1
ATOM 573 C CA . TYR A 1 74 ? 7.782 -5.512 -7.640 1.00 92.06 74 TYR A CA 1
ATOM 574 C C . TYR A 1 74 ? 8.813 -6.456 -7.012 1.00 92.06 74 TYR A C 1
ATOM 576 O O . TYR A 1 74 ? 9.969 -6.455 -7.438 1.00 92.06 74 TYR A O 1
ATOM 584 N N . CYS A 1 75 ? 8.412 -7.297 -6.052 1.00 91.75 75 CYS A N 1
ATOM 585 C CA . CYS A 1 75 ? 9.286 -8.340 -5.509 1.00 91.75 75 CYS A CA 1
ATOM 586 C C . CYS A 1 75 ? 9.774 -9.286 -6.614 1.00 91.75 75 CYS A C 1
ATOM 588 O O . CYS A 1 75 ? 10.975 -9.543 -6.713 1.00 91.75 75 CYS A O 1
ATOM 590 N N . ARG A 1 76 ? 8.868 -9.724 -7.498 1.00 91.50 76 ARG A N 1
ATOM 591 C CA . ARG A 1 76 ? 9.194 -10.644 -8.592 1.00 91.50 76 ARG A CA 1
ATOM 592 C C . ARG A 1 76 ? 10.189 -10.048 -9.585 1.00 91.50 76 ARG A C 1
ATOM 594 O O . ARG A 1 76 ? 11.133 -10.736 -9.963 1.00 91.50 76 ARG A O 1
ATOM 601 N N . ILE A 1 77 ? 10.025 -8.779 -9.961 1.00 90.00 77 ILE A N 1
ATOM 602 C CA . ILE A 1 77 ? 10.953 -8.077 -10.868 1.00 90.00 77 ILE A CA 1
ATOM 603 C C . ILE A 1 77 ? 12.313 -7.919 -10.202 1.00 90.00 77 ILE A C 1
ATOM 605 O O . ILE A 1 77 ? 13.338 -8.045 -10.862 1.00 90.00 77 ILE A O 1
ATOM 609 N N . LEU A 1 78 ? 12.364 -7.698 -8.889 1.00 87.88 78 LEU A N 1
ATOM 610 C CA . LEU A 1 78 ? 13.625 -7.672 -8.152 1.00 87.88 78 LEU A CA 1
ATOM 611 C C . LEU A 1 78 ? 14.234 -9.070 -7.921 1.00 87.88 78 LEU A C 1
ATOM 613 O O . LEU A 1 78 ? 15.322 -9.161 -7.363 1.00 87.88 78 LEU A O 1
ATOM 617 N N . GLY A 1 79 ? 13.578 -10.146 -8.371 1.00 87.06 79 GLY A N 1
ATOM 618 C CA . GLY A 1 79 ? 14.060 -11.521 -8.220 1.00 87.06 79 GLY A CA 1
ATOM 619 C C . GLY A 1 79 ? 13.911 -12.081 -6.804 1.00 87.06 79 GLY A C 1
ATOM 620 O O . GLY A 1 79 ? 14.545 -13.078 -6.482 1.00 87.06 79 GLY A O 1
ATOM 621 N N . MET A 1 80 ? 13.090 -11.452 -5.964 1.00 87.31 80 MET A N 1
ATOM 622 C CA . MET A 1 80 ? 12.843 -11.873 -4.587 1.00 87.31 80 MET A CA 1
ATOM 623 C C . MET A 1 80 ? 11.464 -12.506 -4.450 1.00 87.31 80 MET A C 1
ATOM 625 O O . MET A 1 80 ? 10.509 -12.110 -5.126 1.00 87.31 80 MET A O 1
ATOM 629 N N . ASP A 1 81 ? 11.345 -13.446 -3.517 1.00 89.62 81 ASP A N 1
ATOM 630 C CA . ASP A 1 81 ? 10.038 -13.910 -3.077 1.00 89.62 81 ASP A CA 1
ATOM 631 C C . ASP A 1 81 ? 9.403 -12.858 -2.158 1.00 89.62 81 ASP A C 1
ATOM 633 O O . ASP A 1 81 ? 10.002 -12.415 -1.176 1.00 89.62 81 ASP A O 1
ATOM 637 N N . TRP A 1 82 ? 8.183 -12.432 -2.484 1.00 89.69 82 TRP A N 1
ATOM 638 C CA . TRP A 1 82 ? 7.445 -11.446 -1.695 1.00 89.69 82 TRP A CA 1
ATOM 639 C C . TRP A 1 82 ? 7.175 -11.938 -0.267 1.00 89.69 82 TRP A C 1
ATOM 641 O O . TRP A 1 82 ? 7.041 -11.125 0.647 1.00 89.69 82 TRP A O 1
ATOM 651 N N . GLU A 1 83 ? 7.135 -13.255 -0.072 1.00 87.88 83 GLU A N 1
ATOM 652 C CA . GLU A 1 83 ? 6.922 -13.919 1.206 1.00 87.88 83 GLU A CA 1
ATOM 653 C C . GLU A 1 83 ? 8.021 -13.656 2.235 1.00 87.88 83 GLU A C 1
ATOM 655 O O . GLU A 1 83 ? 7.730 -13.546 3.426 1.00 87.88 83 GLU A O 1
ATOM 660 N N . GLU A 1 84 ? 9.265 -13.500 1.783 1.00 86.88 84 GLU A N 1
ATOM 661 C CA . GLU A 1 84 ? 10.399 -13.165 2.650 1.00 86.88 84 GLU A CA 1
ATOM 662 C C . GLU A 1 84 ? 10.480 -11.673 2.982 1.00 86.88 84 GLU A C 1
ATOM 664 O O . GLU A 1 84 ? 11.186 -11.260 3.906 1.00 86.88 84 GLU A O 1
ATOM 669 N N . ILE A 1 85 ? 9.815 -10.847 2.176 1.00 88.94 85 ILE A N 1
ATOM 670 C CA . ILE A 1 85 ? 9.897 -9.390 2.258 1.00 88.94 85 ILE A CA 1
ATOM 671 C C . ILE A 1 85 ? 8.735 -8.829 3.066 1.00 88.94 85 ILE A C 1
ATOM 673 O O . ILE A 1 85 ? 8.914 -7.844 3.784 1.00 88.94 85 ILE A O 1
ATOM 677 N N . VAL A 1 86 ? 7.553 -9.431 2.947 1.00 89.19 86 VAL A N 1
ATOM 678 C CA . VAL A 1 86 ? 6.333 -8.958 3.599 1.00 89.19 86 VAL A CA 1
ATOM 679 C C . VAL A 1 86 ? 6.462 -8.989 5.123 1.00 89.19 86 VAL A C 1
ATOM 681 O O . VAL A 1 86 ? 7.020 -9.909 5.719 1.00 89.19 86 VAL A O 1
ATOM 684 N N . ASP A 1 87 ? 5.944 -7.947 5.766 1.00 87.25 87 ASP A N 1
ATOM 685 C CA . ASP A 1 87 ? 5.829 -7.865 7.215 1.00 87.25 87 ASP A CA 1
ATOM 686 C C . ASP A 1 87 ? 4.770 -8.855 7.712 1.00 87.25 87 ASP A C 1
ATOM 688 O O . ASP A 1 87 ? 3.582 -8.548 7.757 1.00 87.25 87 ASP A O 1
ATOM 692 N N . ARG A 1 88 ? 5.212 -10.069 8.057 1.00 76.06 88 ARG A N 1
ATOM 693 C CA . ARG A 1 88 ? 4.379 -11.105 8.689 1.00 76.06 88 ARG A CA 1
ATOM 694 C C . ARG A 1 88 ? 4.265 -10.925 10.200 1.00 76.06 88 ARG A C 1
ATOM 696 O O . ARG A 1 88 ? 3.637 -11.751 10.855 1.00 76.06 88 ARG A O 1
ATOM 703 N N . SER A 1 89 ? 4.845 -9.864 10.764 1.00 64.75 89 SER A N 1
ATOM 704 C CA . SER A 1 89 ? 4.840 -9.623 12.213 1.00 64.75 89 SER A CA 1
ATOM 705 C C . SER A 1 89 ? 3.434 -9.356 12.765 1.00 64.75 89 SER A C 1
ATOM 707 O O . SER A 1 8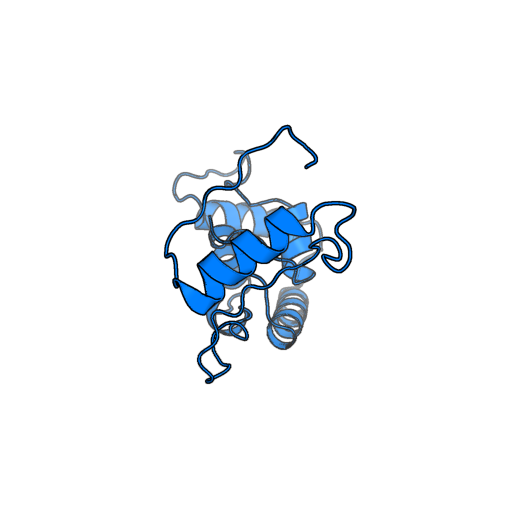9 ? 3.256 -9.353 13.975 1.00 64.75 89 SER A O 1
ATOM 709 N N . SER A 1 90 ? 2.421 -9.205 11.903 1.00 52.50 90 SER A N 1
ATOM 710 C CA . SER A 1 90 ? 1.003 -9.241 12.280 1.00 52.50 90 SER A CA 1
ATOM 711 C C . SER A 1 90 ? 0.429 -10.658 12.474 1.00 52.50 90 SER A C 1
ATOM 713 O O . SER A 1 90 ? -0.744 -10.785 12.805 1.00 52.50 90 SER A O 1
ATOM 715 N N . VAL A 1 91 ? 1.213 -11.728 12.270 1.00 51.84 91 VAL A N 1
ATOM 716 C CA . VAL A 1 91 ? 0.743 -13.132 12.315 1.00 51.84 91 VAL A CA 1
ATOM 717 C C . VAL A 1 91 ? 1.469 -13.982 13.371 1.00 51.84 91 VAL A C 1
ATOM 719 O O . VAL A 1 91 ? 0.990 -15.053 13.729 1.00 51.84 91 VAL A O 1
ATOM 722 N N . THR A 1 92 ? 2.584 -13.519 13.944 1.00 43.19 92 THR A N 1
ATOM 723 C CA . THR A 1 92 ? 3.351 -14.283 14.949 1.00 43.19 92 THR A CA 1
ATOM 724 C C . THR A 1 92 ? 3.572 -13.511 16.246 1.00 43.19 92 THR A C 1
ATOM 726 O O . THR A 1 92 ? 4.701 -13.349 16.701 1.00 43.19 92 THR A O 1
ATOM 729 N N . ALA A 1 93 ? 2.482 -13.079 16.873 1.00 43.53 93 ALA A N 1
ATOM 730 C CA . ALA A 1 93 ? 2.402 -13.043 18.328 1.00 43.53 93 ALA A CA 1
ATOM 731 C C . ALA A 1 93 ? 1.405 -14.135 18.731 1.00 43.53 93 ALA A C 1
ATOM 733 O O . ALA A 1 93 ? 0.192 -13.969 18.631 1.00 43.53 93 ALA A O 1
ATOM 734 N N . ALA A 1 94 ? 1.926 -15.307 19.092 1.00 43.25 94 ALA A N 1
ATOM 735 C CA . ALA A 1 94 ? 1.138 -16.384 19.670 1.00 43.25 94 ALA A CA 1
ATOM 736 C C . ALA A 1 94 ? 0.656 -15.943 21.060 1.00 43.25 94 ALA A C 1
ATOM 738 O O . ALA A 1 94 ? 1.342 -16.105 22.062 1.00 43.25 94 ALA A O 1
ATOM 739 N N . GLY A 1 95 ? -0.524 -15.341 21.074 1.00 37.59 95 GLY A N 1
ATOM 740 C CA . GLY A 1 95 ? -1.298 -14.952 22.238 1.00 37.59 95 GLY A CA 1
ATOM 741 C C . GLY A 1 95 ? -2.617 -14.425 21.701 1.00 37.59 95 GLY A C 1
ATOM 742 O O . GLY A 1 95 ? -2.632 -13.459 20.952 1.00 37.59 95 GLY A O 1
ATOM 743 N N . SER A 1 96 ? -3.702 -15.137 21.978 1.00 47.91 96 SER A N 1
ATOM 744 C CA . SER A 1 96 ? -5.046 -14.858 21.478 1.00 47.91 96 SER A CA 1
ATOM 745 C C . SER A 1 96 ? -5.520 -13.444 21.834 1.00 47.91 96 SER A C 1
ATOM 747 O O . SER A 1 96 ? -6.235 -13.270 22.813 1.00 47.91 96 SER A O 1
ATOM 749 N N . GLU A 1 97 ? -5.228 -12.461 20.992 1.00 45.03 97 GLU A N 1
ATOM 750 C CA . GLU A 1 97 ? -5.955 -11.199 20.943 1.00 45.03 97 GLU A CA 1
ATOM 751 C C . GLU A 1 97 ? -6.154 -10.815 19.480 1.00 45.03 97 GLU A C 1
ATOM 753 O O . GLU A 1 97 ? -5.229 -10.851 18.668 1.00 45.03 97 GLU A O 1
ATOM 758 N N . ARG A 1 98 ? -7.393 -10.467 19.119 1.00 51.06 98 ARG A N 1
ATOM 759 C CA . ARG A 1 98 ? -7.720 -9.823 17.842 1.00 51.06 98 ARG A CA 1
ATOM 760 C C . ARG A 1 98 ? -7.119 -8.418 17.870 1.00 51.06 98 ARG A C 1
ATOM 762 O O . ARG A 1 98 ? -7.835 -7.442 18.072 1.00 51.06 98 ARG A O 1
ATOM 769 N N . GLN A 1 99 ? -5.801 -8.325 17.762 1.00 55.69 99 GLN A N 1
ATOM 770 C CA . GLN A 1 99 ? -5.095 -7.062 17.840 1.00 55.69 99 GLN A CA 1
ATOM 771 C C . GLN A 1 99 ? -5.278 -6.343 16.500 1.00 55.69 99 GLN A C 1
ATOM 773 O O . GLN A 1 99 ? -4.575 -6.597 15.523 1.00 55.69 99 GLN A O 1
ATOM 778 N N . CYS A 1 100 ? -6.309 -5.501 16.432 1.00 62.12 100 CYS A N 1
ATOM 779 C CA . CYS A 1 100 ? -6.484 -4.544 15.349 1.00 62.12 100 CYS A CA 1
ATOM 780 C C . CYS A 1 100 ? -5.468 -3.410 15.528 1.00 62.12 100 CYS A C 1
ATOM 782 O O . CYS A 1 100 ? -5.422 -2.780 16.583 1.00 62.12 100 CYS A O 1
ATOM 784 N N . ASP A 1 101 ? -4.663 -3.155 14.495 1.00 69.06 101 ASP A N 1
ATOM 785 C CA . ASP A 1 101 ? -3.800 -1.974 14.423 1.00 69.06 101 ASP A CA 1
ATOM 786 C C . ASP A 1 101 ? -4.681 -0.735 14.199 1.00 69.06 101 ASP A C 1
ATOM 788 O O . ASP A 1 101 ? -5.281 -0.576 13.134 1.00 69.06 101 ASP A O 1
ATOM 792 N N . TRP A 1 102 ? -4.795 0.112 15.222 1.00 68.50 102 TRP A N 1
ATOM 793 C CA . TRP A 1 102 ? -5.600 1.335 15.189 1.00 68.50 102 TRP A CA 1
ATOM 794 C C . TRP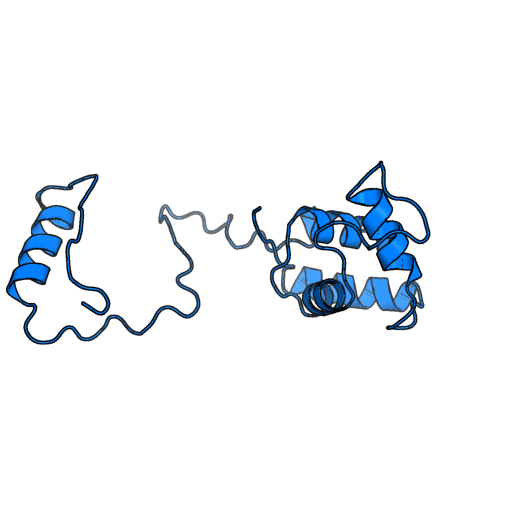 A 1 102 ? -4.894 2.516 14.499 1.00 68.50 102 TRP A C 1
ATOM 796 O O . TRP A 1 102 ? -5.507 3.568 14.342 1.00 68.50 102 TRP A O 1
ATOM 806 N N . GLY A 1 103 ? -3.653 2.361 14.017 1.00 72.00 103 GLY A N 1
ATOM 807 C CA . GLY A 1 103 ? -2.985 3.345 13.157 1.00 72.00 103 GLY A CA 1
ATOM 808 C C . GLY A 1 103 ? -2.967 4.775 13.722 1.00 72.00 103 GLY A C 1
ATOM 809 O O . GLY A 1 103 ? -2.395 5.019 14.778 1.00 72.00 103 GLY A O 1
ATOM 810 N N . GLU A 1 104 ? -3.578 5.719 12.993 1.00 70.38 104 GLU A N 1
ATOM 811 C CA . GLU A 1 104 ? -3.729 7.142 13.360 1.00 70.38 104 GLU A CA 1
ATOM 812 C C . GLU A 1 104 ? -5.080 7.444 14.043 1.00 70.38 104 GLU A C 1
ATOM 814 O O . GLU A 1 104 ? -5.605 8.553 13.922 1.00 70.38 104 GLU A O 1
ATOM 819 N N . ALA A 1 105 ? -5.702 6.459 14.701 1.00 77.00 105 ALA A N 1
ATOM 820 C CA . ALA A 1 105 ? -6.971 6.686 15.384 1.00 77.00 105 ALA A CA 1
ATOM 821 C C . ALA A 1 105 ? -6.843 7.838 16.402 1.00 77.00 105 ALA A C 1
ATOM 823 O O . ALA A 1 105 ? -5.853 7.899 17.139 1.00 77.00 105 ALA A O 1
ATOM 824 N N . PRO A 1 106 ? -7.824 8.757 16.440 1.00 67.00 106 PRO A N 1
ATOM 825 C CA . PRO A 1 106 ? -7.824 9.843 17.404 1.00 67.00 106 PRO A CA 1
ATOM 826 C C . PRO A 1 106 ? -7.850 9.287 18.828 1.00 67.00 106 PRO A C 1
ATOM 828 O O . PRO A 1 106 ? -8.438 8.235 19.085 1.00 67.00 106 PRO A O 1
ATOM 831 N N . ASP A 1 107 ? -7.211 10.011 19.746 1.00 74.50 107 ASP A N 1
ATOM 832 C CA . ASP A 1 10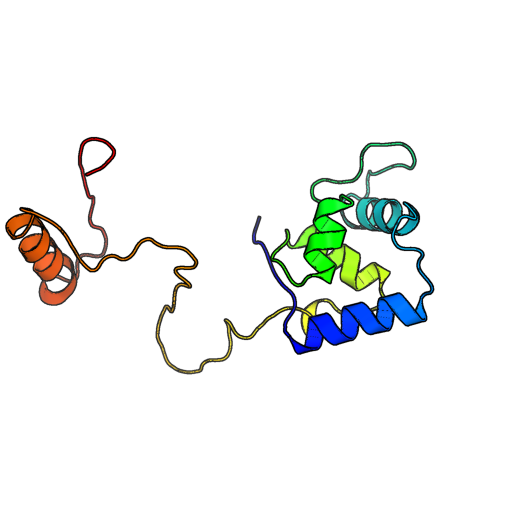7 ? -7.197 9.654 21.160 1.00 74.50 107 ASP A CA 1
ATOM 833 C C . ASP A 1 107 ? -8.637 9.551 21.691 1.00 74.50 107 ASP A C 1
ATOM 835 O O . ASP A 1 107 ? -9.386 10.529 21.703 1.00 74.50 107 ASP A O 1
ATOM 839 N N . SER A 1 108 ? -9.032 8.348 22.108 1.00 71.44 108 SER A N 1
ATOM 840 C CA . SER A 1 108 ? -10.377 8.038 22.597 1.00 71.44 108 SER A CA 1
ATOM 841 C C . SER A 1 108 ? -10.553 8.324 24.090 1.00 71.44 108 SER A C 1
ATOM 843 O O . SER A 1 108 ? -11.515 7.855 24.694 1.00 71.44 108 SER A O 1
ATOM 845 N N . SER A 1 109 ? -9.614 9.034 24.718 1.00 71.62 109 SER A N 1
ATOM 846 C CA . SER A 1 109 ? -9.582 9.201 26.175 1.00 71.62 109 SER A CA 1
ATOM 847 C C . SER A 1 109 ? -10.702 10.081 26.740 1.00 71.62 109 SER A C 1
ATOM 849 O O . SER A 1 109 ? -10.933 10.048 27.948 1.00 71.62 109 SER A O 1
ATOM 851 N N . VAL A 1 110 ? -11.399 10.882 25.920 1.00 76.12 110 VAL A N 1
ATOM 852 C CA . VAL A 1 110 ? -12.338 11.891 26.435 1.00 76.12 110 VAL A CA 1
ATOM 853 C C . VAL A 1 110 ? -13.648 11.936 25.649 1.00 76.12 110 VAL A C 1
ATOM 855 O O . VAL A 1 110 ? -13.678 12.327 24.485 1.00 76.12 110 VAL A O 1
ATOM 858 N N . PHE A 1 111 ? -14.751 11.625 26.334 1.00 84.19 111 PHE A N 1
ATOM 859 C CA . PHE A 1 111 ? -16.120 11.842 25.862 1.00 84.19 111 PHE A CA 1
ATOM 860 C C . PHE A 1 111 ? -16.840 12.787 26.829 1.00 84.19 111 PHE A C 1
ATOM 862 O O . PHE A 1 111 ? -16.979 12.483 28.011 1.00 84.19 111 PHE A O 1
ATOM 869 N N . TYR A 1 112 ? -17.313 13.936 26.347 1.00 84.56 112 TYR A N 1
ATOM 870 C CA . TYR A 1 112 ? -18.001 14.919 27.189 1.00 84.56 112 TYR A CA 1
ATOM 871 C C . TYR A 1 112 ? -19.517 14.701 27.188 1.00 84.56 112 TYR A C 1
ATOM 873 O O . TYR A 1 112 ? -20.143 14.694 26.130 1.00 84.56 112 TYR A O 1
ATOM 881 N N . GLY A 1 113 ? -20.120 14.574 28.376 1.00 88.94 113 GLY A N 1
ATOM 882 C CA . GLY A 1 113 ? -21.579 14.518 28.549 1.00 88.94 113 GLY A CA 1
ATOM 883 C C . GLY A 1 113 ? -22.250 13.252 28.005 1.00 88.94 113 GLY A C 1
ATOM 884 O O . GLY A 1 113 ? -23.455 13.270 27.759 1.00 88.94 113 GLY A O 1
ATOM 885 N N . ARG A 1 114 ? -21.480 12.174 27.797 1.00 89.12 114 ARG A N 1
ATOM 886 C CA . ARG A 1 114 ? -21.935 10.879 27.251 1.00 89.12 114 ARG A CA 1
ATOM 887 C C . ARG A 1 114 ? -21.880 9.739 28.267 1.00 89.12 114 ARG A C 1
ATOM 889 O O . ARG A 1 114 ? -21.825 8.570 27.896 1.00 89.12 114 ARG A O 1
ATOM 896 N N . ASP A 1 115 ? -21.886 10.064 29.557 1.00 91.25 115 ASP A N 1
ATOM 897 C CA . ASP A 1 115 ? -21.712 9.087 30.638 1.00 91.25 115 ASP A CA 1
ATOM 898 C C . ASP A 1 115 ? -22.770 7.971 30.606 1.00 91.25 115 ASP A C 1
ATOM 900 O O . ASP A 1 115 ? -22.476 6.810 30.893 1.00 91.25 115 ASP A O 1
ATOM 904 N N . ARG A 1 116 ? -24.010 8.304 30.216 1.00 93.06 116 ARG A N 1
ATOM 905 C CA . ARG A 1 116 ? -25.110 7.330 30.118 1.00 93.06 116 ARG A CA 1
ATOM 906 C C . ARG A 1 116 ? -24.921 6.375 28.945 1.00 93.06 116 ARG A C 1
ATOM 908 O O . ARG A 1 116 ? -25.129 5.170 29.090 1.00 93.06 116 ARG A O 1
ATOM 915 N N . GLU A 1 117 ? -24.543 6.904 27.789 1.00 93.25 117 GLU A N 1
ATOM 916 C CA . GLU A 1 117 ? -24.275 6.128 26.584 1.00 93.25 117 GLU A CA 1
ATOM 917 C C . GLU A 1 117 ? -23.071 5.201 26.795 1.00 93.25 117 GLU A C 1
ATOM 919 O O . GLU A 1 117 ? -23.145 4.024 26.445 1.00 93.25 117 GLU A O 1
ATOM 924 N N . LEU A 1 118 ? -22.013 5.691 27.451 1.00 92.19 118 LEU A N 1
ATOM 925 C CA . LEU A 1 118 ? -20.838 4.892 27.802 1.00 92.19 118 LEU A CA 1
ATOM 926 C C . LEU A 1 118 ? -21.175 3.741 28.752 1.00 92.19 118 LEU A C 1
ATOM 928 O O . LEU A 1 118 ? -20.818 2.606 28.452 1.00 92.19 118 LEU A O 1
ATOM 932 N N . GLN A 1 119 ? -21.918 3.987 29.838 1.00 94.56 119 GLN A N 1
ATOM 933 C CA . GLN A 1 119 ? -22.352 2.905 30.738 1.00 94.56 119 GLN A CA 1
ATOM 934 C C . GLN A 1 119 ? -23.211 1.861 30.021 1.00 94.56 119 GLN A C 1
ATOM 936 O O . GLN A 1 119 ? -23.095 0.661 30.275 1.00 94.56 119 GLN A O 1
ATOM 941 N N . THR A 1 120 ? -24.082 2.308 29.114 1.00 95.25 120 THR A N 1
ATOM 942 C CA . THR A 1 120 ? -24.929 1.401 28.332 1.00 95.25 120 THR A CA 1
ATOM 943 C C . THR A 1 120 ? -24.075 0.519 27.423 1.00 95.25 120 THR A C 1
ATOM 945 O O . THR A 1 120 ? -24.281 -0.694 27.371 1.00 95.25 120 THR A O 1
ATOM 948 N N . LEU A 1 121 ? -23.081 1.109 26.754 1.00 94.44 121 LEU A N 1
ATOM 949 C CA . LEU A 1 121 ? -22.150 0.379 25.899 1.00 94.44 121 LEU A CA 1
ATOM 950 C C . LEU A 1 121 ? -21.274 -0.589 26.685 1.00 94.44 121 LEU A C 1
ATOM 952 O O . LEU A 1 121 ? -21.144 -1.741 26.277 1.00 94.44 121 LEU A O 1
ATOM 956 N N . GLU A 1 122 ? -20.718 -0.159 27.817 1.00 93.81 122 GLU A N 1
ATOM 957 C CA . GLU A 1 122 ? -19.915 -1.012 28.692 1.00 93.81 122 GLU A CA 1
ATOM 958 C C . GLU A 1 122 ? -20.712 -2.246 29.116 1.00 93.81 122 GLU A C 1
ATOM 960 O O . GLU A 1 122 ? -20.236 -3.374 28.976 1.00 93.81 122 GLU A O 1
ATOM 965 N N . ARG A 1 123 ? -21.969 -2.058 29.532 1.00 95.56 123 ARG A N 1
ATOM 966 C CA . ARG A 1 123 ? -22.844 -3.175 29.884 1.00 95.56 123 ARG A CA 1
ATOM 967 C C . ARG A 1 123 ? -23.102 -4.100 28.695 1.00 95.56 123 ARG A C 1
ATOM 969 O O . ARG A 1 123 ? -22.947 -5.311 28.837 1.00 95.56 123 ARG A O 1
ATOM 976 N N . TRP A 1 124 ? -23.477 -3.558 27.536 1.00 97.62 124 TRP A N 1
ATOM 977 C CA . TRP A 1 124 ? -23.762 -4.375 26.353 1.00 97.62 124 TRP A CA 1
ATOM 978 C C . TRP A 1 124 ? -22.547 -5.177 25.885 1.00 97.62 124 TRP A C 1
ATOM 980 O O . TRP A 1 124 ? -22.702 -6.304 25.422 1.00 97.62 124 TRP A O 1
ATOM 990 N N . ILE A 1 125 ? -21.345 -4.618 26.013 1.00 94.44 125 ILE A N 1
ATOM 991 C CA . ILE A 1 125 ? -20.101 -5.266 25.590 1.00 94.44 125 ILE A CA 1
ATOM 992 C C . ILE A 1 125 ? -19.640 -6.298 26.622 1.00 94.44 125 ILE A C 1
ATOM 994 O O . ILE A 1 125 ? -19.346 -7.437 26.262 1.00 94.44 125 ILE A O 1
ATOM 998 N N . VAL A 1 126 ? -19.549 -5.902 27.893 1.00 93.50 126 VAL A N 1
ATOM 999 C CA . VAL A 1 126 ? -18.886 -6.694 28.937 1.00 93.50 126 VAL A CA 1
ATOM 1000 C C . VAL A 1 126 ? -19.852 -7.674 29.588 1.00 93.50 126 VAL A C 1
ATOM 1002 O O . VAL A 1 126 ? -19.526 -8.852 29.718 1.00 93.50 126 VAL A O 1
ATOM 1005 N N . ALA A 1 127 ? -21.032 -7.202 29.994 1.00 92.88 127 ALA A N 1
ATOM 1006 C CA . ALA A 1 127 ? -21.987 -8.016 30.739 1.00 92.88 127 ALA A CA 1
ATOM 1007 C C . ALA A 1 127 ? -22.870 -8.845 29.804 1.00 92.88 127 ALA A C 1
ATOM 1009 O O . ALA A 1 127 ? -22.930 -10.066 29.927 1.00 92.88 127 ALA A O 1
ATOM 1010 N N . ASP A 1 128 ? -23.526 -8.188 28.847 1.00 94.19 128 ASP A N 1
ATOM 1011 C CA . ASP A 1 128 ? -24.516 -8.843 27.987 1.00 94.19 128 ASP A CA 1
ATOM 1012 C C . ASP A 1 128 ? -23.860 -9.540 26.774 1.00 94.19 128 ASP A C 1
ATOM 1014 O O . ASP A 1 128 ? -24.505 -10.327 26.080 1.00 94.19 128 ASP A O 1
ATOM 1018 N N . GLN A 1 129 ? -22.569 -9.273 26.526 1.00 93.62 129 GLN A N 1
ATOM 1019 C CA . GLN A 1 129 ? -21.758 -9.848 25.444 1.00 93.62 129 GLN A CA 1
ATOM 1020 C C . GLN A 1 129 ? -22.424 -9.760 24.060 1.00 93.62 129 GLN A C 1
ATOM 1022 O O . GLN A 1 129 ? -22.370 -10.686 23.241 1.00 93.62 129 GLN A O 1
ATOM 1027 N N . CYS A 1 130 ? -23.059 -8.621 23.784 1.00 93.94 130 CYS A N 1
ATOM 1028 C CA . CYS A 1 130 ? -23.749 -8.353 22.532 1.00 93.94 130 CYS A CA 1
ATOM 1029 C C . CYS A 1 130 ? -22.791 -8.488 21.338 1.00 93.94 130 CYS A C 1
ATOM 1031 O O . CYS A 1 130 ? -21.761 -7.821 21.252 1.00 93.94 130 CYS A O 1
ATOM 1033 N N . ARG A 1 131 ? -23.155 -9.333 20.364 1.00 89.81 131 ARG A N 1
ATOM 1034 C CA . ARG A 1 131 ? -22.341 -9.577 19.155 1.00 89.81 131 ARG A CA 1
ATOM 1035 C C . ARG A 1 131 ? -22.435 -8.462 18.114 1.00 89.81 131 ARG A C 1
ATOM 1037 O O . ARG A 1 131 ? -21.595 -8.396 17.221 1.00 89.81 131 ARG A O 1
ATOM 1044 N N . LEU A 1 132 ? -23.473 -7.636 18.201 1.00 93.62 132 LEU A N 1
ATOM 1045 C CA . LEU A 1 132 ? -23.719 -6.514 17.309 1.00 93.62 132 LEU A CA 1
ATOM 1046 C C . LEU A 1 132 ? -24.338 -5.378 18.119 1.00 93.62 132 LEU A C 1
ATOM 1048 O O . LEU A 1 132 ? -25.340 -5.579 18.801 1.00 93.62 132 LEU A O 1
ATOM 1052 N N . ILE A 1 133 ? -23.742 -4.196 18.014 1.00 94.12 133 ILE A N 1
ATOM 1053 C CA . ILE A 1 133 ? -24.237 -2.959 18.611 1.00 94.12 133 ILE A CA 1
ATOM 1054 C C . ILE A 1 133 ? -24.243 -1.909 17.503 1.00 94.12 133 ILE A C 1
ATOM 1056 O O . ILE A 1 133 ? -23.245 -1.745 16.802 1.00 94.12 133 ILE A O 1
ATOM 1060 N N . ALA A 1 134 ? -25.366 -1.216 17.329 1.00 92.62 134 ALA A N 1
ATOM 1061 C CA . ALA A 1 134 ? -25.478 -0.098 16.401 1.00 92.62 134 ALA A CA 1
ATOM 1062 C C . ALA A 1 134 ? -25.420 1.222 17.180 1.00 92.62 134 ALA A C 1
ATOM 1064 O O . ALA A 1 134 ? -26.201 1.427 18.108 1.00 92.62 134 ALA A O 1
ATOM 1065 N N . LEU A 1 135 ? -24.513 2.116 16.782 1.00 90.31 135 LEU A N 1
ATOM 1066 C CA . LEU A 1 135 ? -24.446 3.492 17.273 1.00 90.31 135 LEU A CA 1
ATOM 1067 C C . LEU A 1 135 ? -25.151 4.398 16.263 1.00 90.31 135 LEU A C 1
ATOM 1069 O O . LEU A 1 135 ? -24.794 4.410 15.087 1.00 90.31 135 LEU A O 1
ATOM 1073 N N . LEU A 1 136 ? -26.171 5.127 16.711 1.00 89.38 136 LEU A N 1
ATOM 1074 C CA . LEU A 1 136 ? -26.988 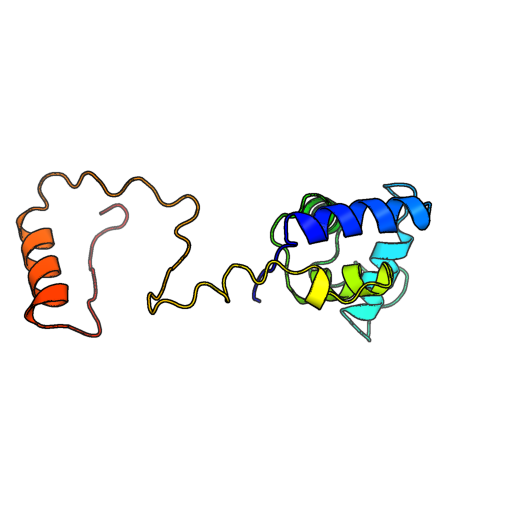5.998 15.867 1.00 89.38 136 LEU A CA 1
ATOM 1075 C C . LEU A 1 136 ? -26.862 7.439 16.361 1.00 89.38 136 LEU A C 1
ATOM 1077 O O . LEU A 1 136 ? -27.011 7.704 17.552 1.00 89.38 136 LEU A O 1
ATOM 1081 N N . GLY A 1 137 ? -26.606 8.370 15.445 1.00 85.81 137 GLY A N 1
ATOM 1082 C CA . GLY A 1 137 ? -26.395 9.774 15.776 1.00 85.81 137 GLY A CA 1
ATOM 1083 C C . GLY A 1 137 ? -26.243 10.647 14.536 1.00 85.81 137 GLY A C 1
ATOM 1084 O O . GLY A 1 137 ? -26.120 10.149 13.417 1.00 85.81 137 GLY A O 1
ATOM 1085 N N . MET A 1 138 ? -26.258 11.963 14.738 1.00 84.69 138 MET A N 1
ATOM 1086 C CA . MET A 1 138 ? -25.858 12.915 13.699 1.00 84.69 138 MET A CA 1
ATOM 1087 C C . MET A 1 138 ? -24.337 12.836 13.497 1.00 84.69 138 MET A C 1
ATOM 1089 O O . MET A 1 138 ? -23.612 12.503 14.430 1.00 84.69 138 MET A O 1
ATOM 1093 N N . GLY A 1 139 ? -23.839 13.116 12.290 1.00 76.19 139 GLY A N 1
ATOM 1094 C CA . GLY A 1 139 ? -22.397 13.057 12.015 1.00 76.19 139 GLY A CA 1
ATOM 1095 C C . GLY A 1 139 ? -21.590 13.984 12.935 1.00 76.19 139 GLY A C 1
ATOM 1096 O O . GLY A 1 139 ? -21.977 15.134 13.131 1.00 76.19 139 GLY A O 1
ATOM 1097 N N . GLY A 1 140 ? -20.473 13.487 13.478 1.00 71.88 140 GLY A N 1
ATOM 1098 C CA . GLY A 1 140 ? -19.630 14.208 14.447 1.00 71.88 140 GLY A CA 1
ATOM 1099 C C . GLY A 1 140 ? -20.001 13.993 15.920 1.00 71.88 140 GLY A C 1
ATOM 1100 O O . GLY A 1 140 ? -19.568 14.775 16.764 1.00 71.88 140 GLY A O 1
ATOM 1101 N N . LEU A 1 141 ? -20.822 12.978 16.208 1.00 65.19 141 LEU A N 1
ATOM 1102 C CA . LEU A 1 141 ? -21.200 12.541 17.554 1.00 65.19 141 LEU A CA 1
ATOM 1103 C C . LEU A 1 141 ? -20.163 11.605 18.183 1.00 65.19 141 LEU A C 1
ATOM 1105 O O . LEU A 1 141 ? -19.548 10.822 17.424 1.00 65.19 141 LEU A O 1
#

pLDDT: mean 82.9, std 12.79, range [37.59, 97.62]

Radius of gyration: 21.77 Å; chains: 1; bounding box: 50×31×55 Å

Sequence (141 aa):
MPSIRASKQGKAKLLQARKEKGWVRDSPQWLEEASQLVDPNWRKGAPYAYGVSYGTWASFLAGKAINASAFKAYCRILGMDWEEIVDRSSVTAAGSERQCDWGEAPDSSVFYGRDRELQTLERWIVADQCRLIALLGMGGL

Secondary structure (DSSP, 8-state):
--EE-B-HHHHHHHHHHHHHTT--TT-THHHHHHHHHH-TT--TTSPPPTT-SHHHHHHHHHT--EEHHHHHHHHHHTT--HHHHB--TTT---S-------TTPPP-S--SS-HHHHHHHHIIIIIS--S------STT-

Foldseek 3Di:
DDWWFFDPVLLVVLVVLCVVVVDDLDDCVLQQQLQCQLDVPDDPPDPGHPQRDSVSVVCRNVRHIGDPSSLCSSCVVSVHGSVNTTDCVVPPPPDDDPDDDCDPPPDPPDDPPCVVVVVVVCCVVPPVVPPDDDDDDDPPD